Protein 4K7B (pdb70)

Organism: NCBI:txid240364

InterPro domains:
  IPR040933 Photosystem II Psb31 protein [PF18240] (58-148)

CATH classification: 1.20.120.1740

Nearest PDB structures (foldseek):
  4k7b-assembly1_A  TM=1.009E+00  e=6.957E-15  Chaetoceros neogracilis
  6jlu-assembly1_g  TM=8.142E-01  e=2.785E-11  Chaetoceros neogracilis
  7y5e-assembly1_GL  TM=6.547E-01  e=1.219E-03  Porphyridium purpureum
  5xjm-assembly1_A  TM=4.751E-01  e=6.939E+00  Homo sapiens

B-factor: mean 21.38, std 12.31, range [8.48, 83.52]

Structure (mmCIF, N/CA/C/O backbone):
data_4K7B
#
_entry.id   4K7B
#
_cell.length_a   92.411
_cell.length_b   92.411
_cell.length_c   31.283
_cell.angle_alpha   90.00
_cell.angle_beta   90.00
_cell.angle_gamma   120.00
#
_symmetry.space_group_name_H-M   'P 31 2 1'
#
loop_
_entity.id
_entity.type
_entity.pdbx_description
1 polymer 'Extrinsic protein in photosystem II'
2 non-polymer 'SULFATE ION'
3 non-polymer GLYCEROL
4 water water
#
loop_
_atom_site.group_PDB
_atom_site.id
_atom_site.type_symbol
_atom_site.label_atom_id
_atom_site.label_alt_id
_atom_site.label_comp_id
_atom_site.label_asym_id
_atom_site.label_entity_id
_atom_site.label_seq_id
_atom_site.pdbx_PDB_ins_code
_atom_site.Cartn_x
_atom_site.Cartn_y
_atom_site.Cartn_z
_atom_site.occupancy
_atom_site.B_iso_or_equiv
_atom_site.auth_seq_id
_atom_site.auth_comp_id
_atom_site.auth_asym_id
_atom_site.auth_atom_id
_atom_site.pdbx_PDB_model_num
ATOM 1 N N . ALA A 1 3 ? 65.984 -6.945 -20.717 1.00 49.90 3 ALA A N 1
ATOM 2 C CA . ALA A 1 3 ? 65.103 -7.908 -20.066 1.00 44.91 3 ALA A CA 1
ATOM 3 C C . ALA A 1 3 ? 63.639 -7.555 -20.300 1.00 39.89 3 ALA A C 1
ATOM 4 O O . ALA A 1 3 ? 62.750 -8.378 -20.092 1.00 42.67 3 ALA A O 1
ATOM 6 N N . VAL A 1 4 ? 63.395 -6.321 -20.728 1.00 28.72 4 VAL A N 1
ATOM 7 C CA . VAL A 1 4 ? 62.042 -5.864 -21.019 1.00 25.43 4 VAL A CA 1
ATOM 8 C C . VAL A 1 4 ? 61.922 -5.444 -22.478 1.00 24.12 4 VAL A C 1
ATOM 9 O O . VAL A 1 4 ? 62.737 -4.676 -22.985 1.00 28.48 4 VAL A O 1
ATOM 13 N N . SER A 1 5 ? 60.893 -5.946 -23.149 1.00 19.42 5 SER A N 1
ATOM 14 C CA . SER A 1 5 ? 60.695 -5.668 -24.558 1.00 20.30 5 SER A CA 1
ATOM 15 C C . SER A 1 5 ? 59.222 -5.766 -24.897 1.00 16.48 5 SER A C 1
ATOM 16 O O . SER A 1 5 ? 58.407 -6.156 -24.068 1.00 19.27 5 SER A O 1
ATOM 19 N N . SER A 1 6 ? 58.878 -5.417 -26.129 1.00 16.86 6 SER A N 1
ATOM 20 C CA . SER A 1 6 ? 57.511 -5.591 -26.578 1.00 15.69 6 SER A CA 1
ATOM 21 C C . SER A 1 6 ? 57.099 -7.073 -26.470 1.00 19.79 6 SER A C 1
ATOM 22 O O . SER A 1 6 ? 55.969 -7.395 -26.080 1.00 18.21 6 SER A O 1
ATOM 25 N N . ALA A 1 7 ? 58.040 -7.968 -26.767 1.00 14.37 7 ALA A N 1
ATOM 26 C CA . ALA A 1 7 ? 57.813 -9.400 -26.649 1.00 16.01 7 ALA A CA 1
ATOM 27 C C . ALA A 1 7 ? 57.546 -9.844 -25.212 1.00 13.94 7 ALA A C 1
ATOM 28 O O . ALA A 1 7 ? 56.677 -10.673 -24.983 1.00 15.25 7 ALA A O 1
ATOM 30 N N . THR A 1 8 ? 58.300 -9.337 -24.246 1.00 13.98 8 THR A N 1
ATOM 31 C CA . THR A 1 8 ? 58.078 -9.779 -22.867 1.00 13.49 8 THR A CA 1
ATOM 32 C C . THR A 1 8 ? 56.702 -9.331 -22.366 1.00 14.91 8 THR A C 1
ATOM 33 O O . THR A 1 8 ? 55.995 -10.074 -21.658 1.00 14.32 8 THR A O 1
ATOM 37 N N . ILE A 1 9 ? 56.316 -8.120 -22.761 1.00 14.36 9 ILE A N 1
ATOM 38 C CA . ILE A 1 9 ? 55.003 -7.607 -22.407 1.00 12.49 9 ILE A CA 1
ATOM 39 C C . ILE A 1 9 ? 53.908 -8.454 -23.030 1.00 13.82 9 ILE A C 1
ATOM 40 O O . ILE A 1 9 ? 52.980 -8.887 -22.341 1.00 16.13 9 ILE A O 1
ATOM 45 N N . ASN A 1 10 ? 54.003 -8.707 -24.332 1.00 12.11 10 ASN A N 1
ATOM 46 C CA . ASN A 1 10 ? 53.004 -9.554 -24.978 1.00 12.85 10 ASN A CA 1
ATOM 47 C C . ASN A 1 10 ? 52.939 -10.976 -24.441 1.00 12.97 10 ASN A C 1
ATOM 48 O O . ASN A 1 10 ? 51.864 -11.563 -24.339 1.00 14.36 10 ASN A O 1
ATOM 53 N N . ARG A 1 11 ? 54.093 -11.543 -24.114 1.00 12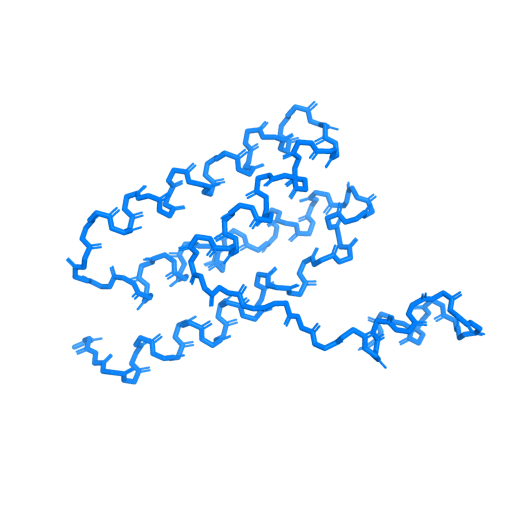.86 11 ARG A N 1
ATOM 54 C CA A ARG A 1 11 ? 54.118 -12.903 -23.594 0.37 12.86 11 ARG A CA 1
ATOM 55 C CA B ARG A 1 11 ? 54.164 -12.898 -23.589 0.63 13.92 11 ARG A CA 1
ATOM 56 C C . ARG A 1 11 ? 53.458 -12.957 -22.227 1.00 12.11 11 ARG A C 1
ATOM 57 O O . ARG A 1 11 ? 52.671 -13.873 -21.961 1.00 13.44 11 ARG A O 1
ATOM 72 N N . ALA A 1 12 ? 53.742 -11.979 -21.385 1.00 11.13 12 ALA A N 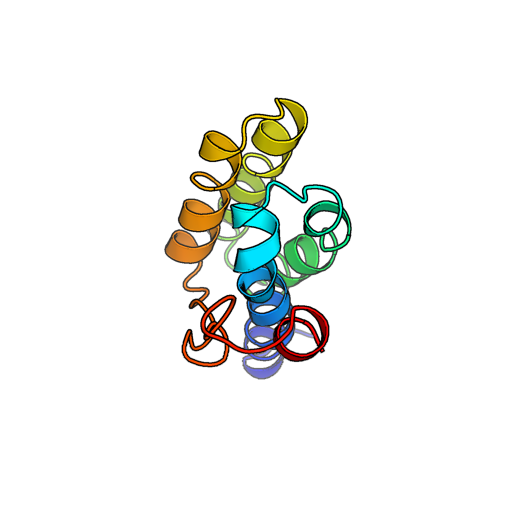1
ATOM 73 C CA . ALA A 1 12 ? 53.113 -11.952 -20.067 1.00 11.09 12 ALA A CA 1
ATOM 74 C C . ALA A 1 12 ? 51.598 -11.714 -20.164 1.00 10.00 12 ALA A C 1
ATOM 75 O O . ALA A 1 12 ? 50.801 -12.409 -19.515 1.00 11.59 12 ALA A O 1
ATOM 77 N N . ARG A 1 13 ? 51.199 -10.754 -20.993 1.00 10.10 13 ARG A N 1
ATOM 78 C CA A ARG A 1 13 ? 49.785 -10.445 -21.145 0.57 10.10 13 ARG A CA 1
ATOM 79 C CA B ARG A 1 13 ? 49.783 -10.447 -21.171 0.43 10.34 13 ARG A CA 1
ATOM 80 C C . ARG A 1 13 ? 49.023 -11.642 -21.704 1.00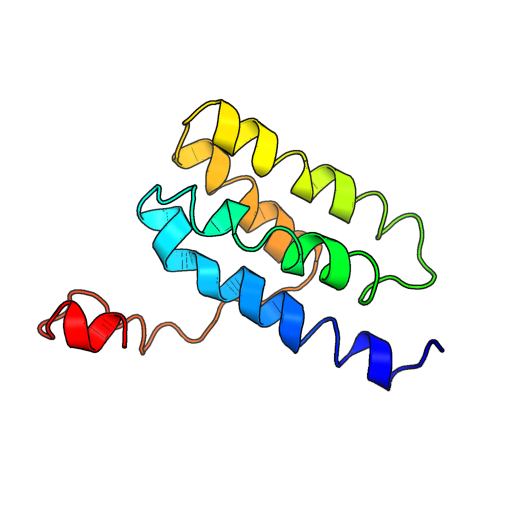 11.34 13 ARG A C 1
ATOM 81 O O . ARG A 1 13 ? 47.939 -11.992 -21.237 1.00 14.42 13 ARG A O 1
ATOM 96 N N . GLY A 1 14 ? 49.610 -12.301 -22.720 1.00 11.36 14 GLY A N 1
ATOM 97 C CA . GLY A 1 14 ? 49.000 -13.458 -23.338 1.00 11.19 14 GLY A CA 1
ATOM 98 C C . GLY A 1 14 ? 48.896 -14.632 -22.381 1.00 14.29 14 GLY A C 1
ATOM 99 O O . GLY A 1 14 ? 47.800 -15.102 -22.073 1.00 13.15 14 GLY A O 1
ATOM 100 N N . LEU A 1 15 ? 50.040 -15.109 -21.900 1.00 12.14 15 LEU A N 1
ATOM 101 C CA . LEU A 1 15 ? 50.051 -16.336 -21.109 1.00 11.15 15 LEU A CA 1
ATOM 102 C C . LEU A 1 15 ? 49.345 -16.154 -19.760 1.00 12.88 15 LEU A C 1
ATOM 103 O O . LEU A 1 15 ? 48.439 -16.943 -19.396 1.00 12.04 15 LEU A O 1
ATOM 108 N N . TYR A 1 16 ? 49.708 -15.092 -19.041 1.00 11.39 16 TYR A N 1
ATOM 109 C CA . TYR A 1 16 ? 49.156 -14.940 -17.695 1.00 9.33 16 TYR A CA 1
ATOM 110 C C . TYR A 1 16 ? 47.743 -14.371 -17.766 1.00 9.25 16 TYR A C 1
ATOM 111 O O . TYR A 1 16 ? 46.870 -14.769 -16.984 1.00 11.31 16 TYR A O 1
ATOM 120 N N . GLY A 1 17 ? 47.503 -13.463 -18.714 1.00 9.96 17 GLY A N 1
ATOM 121 C CA . GLY A 1 17 ? 46.155 -12.987 -18.912 1.00 11.62 17 GLY A CA 1
ATOM 122 C C . GLY A 1 17 ? 45.224 -14.140 -19.242 1.00 12.50 17 GLY A C 1
ATOM 123 O O . GLY A 1 17 ? 44.097 -14.171 -18.748 1.00 11.59 17 GLY A O 1
ATOM 124 N N . ASP A 1 18 ? 45.682 -15.082 -20.069 1.00 10.96 18 ASP A N 1
ATOM 125 C CA . ASP A 1 18 ? 44.827 -16.223 -20.412 1.00 11.47 18 ASP A CA 1
ATOM 126 C C . ASP A 1 18 ? 44.596 -17.127 -19.197 1.00 11.49 18 ASP A C 1
ATOM 127 O O . ASP A 1 18 ? 43.475 -17.630 -19.008 1.00 11.38 18 ASP A O 1
ATOM 132 N N . ARG A 1 19 ? 45.631 -17.325 -18.377 1.00 10.31 19 ARG A N 1
ATOM 133 C CA . ARG A 1 19 ? 45.421 -18.086 -17.134 1.00 10.54 19 ARG A CA 1
ATOM 134 C C . ARG A 1 19 ? 44.357 -17.430 -16.253 1.00 12.17 19 ARG A C 1
ATOM 135 O O . ARG A 1 19 ? 43.516 -18.110 -15.639 1.00 12.05 19 ARG A O 1
ATOM 143 N N . ILE A 1 20 ? 44.380 -16.104 -16.196 1.00 9.76 20 ILE A N 1
ATOM 144 C CA . ILE A 1 20 ? 43.398 -15.386 -15.393 1.00 12.18 20 ILE A CA 1
ATOM 145 C C . ILE A 1 20 ? 41.987 -15.465 -16.002 1.00 10.91 20 ILE A C 1
ATOM 146 O O . ILE A 1 20 ? 41.013 -15.705 -15.291 1.00 12.03 20 ILE A O 1
ATOM 151 N N . ALA A 1 21 ? 41.883 -15.317 -17.312 1.00 10.00 21 ALA A N 1
ATOM 152 C CA . ALA A 1 21 ? 40.587 -15.394 -17.966 1.00 10.37 21 ALA A CA 1
ATOM 153 C C . ALA A 1 21 ? 39.975 -16.780 -17.815 1.00 10.39 21 ALA A C 1
ATOM 154 O O . ALA A 1 21 ? 38.752 -16.916 -17.730 1.00 13.66 21 ALA A O 1
ATOM 156 N N . ALA A 1 22 ? 40.829 -17.803 -17.786 1.00 10.29 22 ALA A N 1
ATOM 157 C CA . ALA A 1 22 ? 40.364 -19.183 -17.684 1.00 11.83 22 ALA A CA 1
ATOM 158 C C . ALA A 1 22 ? 39.688 -19.468 -16.348 1.00 13.43 22 ALA A C 1
ATOM 159 O O . ALA A 1 22 ? 39.048 -20.513 -16.196 1.00 15.86 22 ALA A O 1
ATOM 161 N N . LEU A 1 23 ? 39.846 -18.561 -15.385 1.00 11.23 23 LEU A N 1
ATOM 162 C CA . LEU A 1 23 ? 39.196 -18.721 -14.083 1.00 13.52 23 LEU A CA 1
ATOM 163 C C . LEU A 1 23 ? 37.691 -18.442 -14.095 1.00 13.67 23 LEU A C 1
ATOM 164 O O . LEU A 1 23 ? 37.057 -18.566 -13.055 1.00 14.59 23 LEU A O 1
ATOM 169 N N . LYS A 1 24 ? 37.124 -18.080 -15.237 1.00 13.13 24 LYS A N 1
ATOM 170 C CA . LYS A 1 24 ? 35.713 -17.669 -15.285 1.00 11.87 24 LYS A CA 1
ATOM 171 C C . LYS A 1 24 ? 34.768 -18.683 -14.630 1.00 12.29 24 LYS A C 1
ATOM 172 O O . LYS A 1 24 ? 33.929 -18.317 -13.810 1.00 14.64 24 LYS A O 1
ATOM 178 N N . ASP A 1 25 ? 34.916 -19.957 -14.986 1.00 13.96 25 ASP A N 1
ATOM 179 C CA . ASP A 1 25 ? 34.066 -20.993 -14.402 1.00 14.34 25 ASP A CA 1
ATOM 180 C C . ASP A 1 25 ? 34.289 -21.153 -12.894 1.00 13.99 25 ASP A C 1
ATOM 181 O O . ASP A 1 25 ? 33.332 -21.302 -12.135 1.00 14.66 25 ASP A O 1
ATOM 186 N N . ALA A 1 26 ? 35.546 -21.111 -12.455 1.00 13.56 26 ALA A N 1
ATOM 187 C CA . ALA A 1 26 ? 35.834 -21.203 -11.024 1.00 14.52 26 ALA A CA 1
ATOM 188 C C . ALA A 1 26 ? 35.176 -20.055 -10.268 1.00 13.38 26 ALA A C 1
ATOM 189 O O . ALA A 1 26 ? 34.605 -20.244 -9.199 1.00 15.18 26 ALA A O 1
ATOM 191 N N . VAL A 1 27 ? 35.252 -18.859 -10.833 1.00 14.39 27 VAL A N 1
ATOM 192 C CA . VAL A 1 27 ? 34.632 -17.698 -10.228 1.00 14.37 27 VAL A CA 1
ATOM 193 C C . VAL A 1 27 ? 33.114 -17.880 -10.154 1.00 14.20 27 VAL A C 1
ATOM 194 O O . VAL A 1 27 ? 32.502 -17.622 -9.111 1.00 18.75 27 VAL A O 1
ATOM 198 N N . ALA A 1 28 ? 32.521 -18.353 -11.244 1.00 15.73 28 ALA A N 1
ATOM 199 C CA . ALA A 1 28 ? 31.075 -18.578 -11.271 1.00 18.12 28 ALA A CA 1
ATOM 200 C C . ALA A 1 28 ? 30.646 -19.597 -10.223 1.00 17.16 28 ALA A C 1
ATOM 201 O O . ALA A 1 28 ? 29.584 -19.462 -9.612 1.00 19.71 28 ALA A O 1
ATOM 203 N N . ALA A 1 29 ? 31.489 -20.607 -10.002 1.00 15.14 29 ALA A N 1
ATOM 20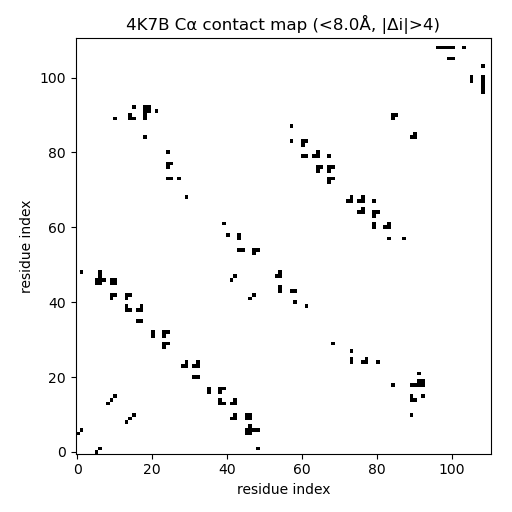4 C CA . ALA A 1 29 ? 31.138 -21.727 -9.137 1.00 16.32 29 ALA A CA 1
ATOM 205 C C . ALA A 1 29 ? 31.493 -21.497 -7.681 1.00 17.04 29 ALA A C 1
ATOM 206 O O . ALA A 1 29 ? 31.126 -22.305 -6.828 1.00 18.00 29 ALA A O 1
ATOM 208 N N . GLY A 1 30 ? 32.223 -20.413 -7.400 1.00 16.38 30 GLY A N 1
ATOM 209 C CA . GLY A 1 30 ? 32.718 -20.161 -6.053 1.00 14.87 30 GLY A CA 1
ATOM 210 C C . GLY A 1 30 ? 33.918 -21.019 -5.672 1.00 13.87 30 GLY A C 1
ATOM 211 O O . GLY A 1 30 ? 34.172 -21.263 -4.486 1.00 16.13 30 GLY A O 1
ATOM 212 N N . ASP A 1 31 ? 34.667 -21.463 -6.677 1.00 13.72 31 ASP A N 1
ATOM 213 C CA . ASP A 1 31 ? 35.803 -22.364 -6.484 1.00 13.45 31 ASP A CA 1
ATOM 214 C C . ASP A 1 31 ? 37.048 -21.520 -6.227 1.00 12.59 31 ASP A C 1
ATOM 215 O O . ASP A 1 31 ? 37.879 -21.332 -7.113 1.00 15.38 31 ASP A O 1
ATOM 220 N N . PHE A 1 32 ? 37.169 -21.028 -5.000 1.00 14.10 32 PHE A N 1
ATOM 221 C CA . PHE A 1 32 ? 38.202 -20.051 -4.683 1.00 15.83 32 PHE A CA 1
ATOM 222 C C . PHE A 1 32 ? 39.603 -20.662 -4.703 1.00 15.04 32 PHE A C 1
ATOM 223 O O . PHE A 1 32 ? 40.581 -19.970 -5.003 1.00 18.53 32 PHE A O 1
ATOM 231 N N . LYS A 1 33 ? 39.704 -21.953 -4.395 1.00 14.80 33 LYS A N 1
ATOM 232 C CA A LYS A 1 33 ? 40.999 -22.624 -4.452 0.41 19.02 33 LYS A CA 1
ATOM 233 C CA B LYS A 1 33 ? 40.986 -22.653 -4.457 0.59 19.56 33 LYS A CA 1
ATOM 234 C C . LYS A 1 33 ? 41.655 -22.510 -5.829 1.00 19.08 33 LYS A C 1
ATOM 235 O O . LYS A 1 33 ? 42.861 -22.333 -5.921 1.00 17.16 33 LYS A O 1
ATOM 246 N N . ALA A 1 34 ? 40.874 -22.592 -6.902 1.00 15.47 34 ALA A N 1
ATOM 247 C CA . ALA A 1 34 ? 41.448 -22.482 -8.247 1.00 14.01 34 ALA A CA 1
ATOM 248 C C . ALA A 1 34 ? 42.094 -21.101 -8.464 1.00 13.84 34 ALA A C 1
ATOM 249 O O . ALA A 1 34 ? 43.184 -20.943 -9.090 1.00 17.19 34 ALA A O 1
ATOM 251 N N . ILE A 1 35 ? 41.422 -20.099 -7.903 1.00 13.57 35 ILE A N 1
ATOM 252 C CA . ILE A 1 35 ? 41.897 -18.734 -8.023 1.00 12.66 35 ILE A CA 1
ATOM 253 C C . ILE A 1 35 ? 43.193 -18.606 -7.234 1.00 13.87 35 ILE A C 1
ATOM 254 O O . ILE A 1 35 ? 44.182 -18.082 -7.742 1.00 15.10 35 ILE A O 1
ATOM 259 N N . ALA A 1 36 ? 43.200 -19.102 -6.004 1.00 13.70 36 ALA A N 1
ATOM 260 C CA . ALA A 1 36 ? 44.418 -19.057 -5.199 1.00 14.67 36 ALA A CA 1
ATOM 261 C C . ALA A 1 36 ? 45.568 -19.825 -5.851 1.00 20.14 36 ALA A C 1
ATOM 262 O O . ALA A 1 36 ? 46.737 -19.472 -5.694 1.00 17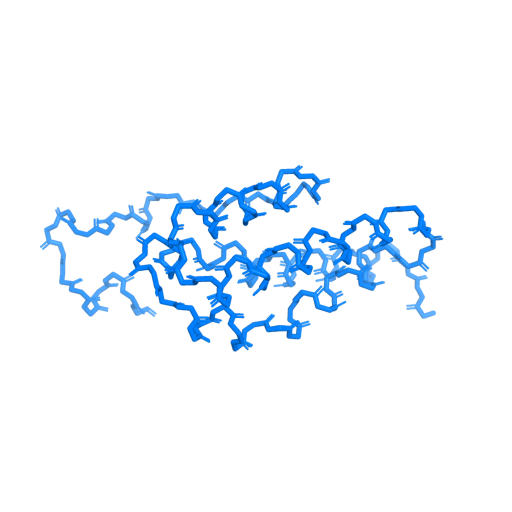.46 36 ALA A O 1
ATOM 264 N N . GLU A 1 37 ? 45.234 -20.880 -6.580 1.00 16.22 37 GLU A N 1
ATOM 265 C CA . GLU A 1 37 ? 46.235 -21.660 -7.271 1.00 18.52 37 GLU A CA 1
ATOM 266 C C . GLU A 1 37 ? 46.797 -20.889 -8.449 1.00 21.71 37 GLU A C 1
ATOM 267 O O . GLU A 1 37 ? 47.878 -21.226 -8.935 1.00 27.54 37 GLU A O 1
ATOM 273 N N . GLU A 1 38 ? 46.073 -19.868 -8.925 1.00 16.97 38 GLU A N 1
ATOM 274 C CA . GLU A 1 38 ? 46.673 -18.975 -9.953 1.00 15.86 38 GLU A CA 1
ATOM 275 C C . GLU A 1 38 ? 47.358 -17.655 -9.475 1.00 13.23 38 GLU A C 1
ATOM 276 O O . GLU A 1 38 ? 47.587 -16.693 -10.266 1.00 14.74 38 GLU A O 1
ATOM 282 N N . LYS A 1 39 ? 47.704 -17.606 -8.185 1.00 13.64 39 LYS A N 1
ATOM 283 C CA A LYS A 1 39 ? 48.361 -16.429 -7.603 0.55 13.82 39 LYS A CA 1
ATOM 284 C CA B LYS A 1 39 ? 48.283 -16.372 -7.662 0.45 13.01 39 LYS A CA 1
ATOM 285 C C . LYS A 1 39 ? 49.530 -15.952 -8.459 1.00 13.25 39 LYS A C 1
ATOM 286 O O . LYS A 1 39 ? 49.728 -14.749 -8.698 1.00 12.81 39 LYS A O 1
ATOM 297 N N . ASN A 1 40 ? 50.329 -16.914 -8.921 1.00 13.66 40 ASN A N 1
ATOM 298 C CA . ASN A 1 40 ? 51.489 -16.558 -9.727 1.00 14.70 40 ASN A CA 1
ATOM 299 C C . ASN A 1 40 ? 51.121 -15.903 -11.053 1.00 12.40 40 ASN A C 1
ATOM 300 O O . ASN A 1 40 ? 51.869 -15.067 -11.554 1.00 13.84 40 ASN A O 1
ATOM 305 N N . ALA A 1 41 ? 49.970 -16.270 -11.614 1.00 12.53 41 ALA A N 1
ATOM 306 C CA . ALA A 1 41 ? 49.520 -15.648 -12.855 1.00 11.99 41 ALA A CA 1
ATOM 307 C C . ALA A 1 41 ? 49.189 -14.200 -12.572 1.00 12.05 41 ALA A C 1
ATOM 308 O O . ALA A 1 41 ? 49.492 -13.321 -13.397 1.00 10.94 41 ALA A O 1
ATOM 310 N N . PHE A 1 42 ? 48.581 -13.937 -11.418 1.00 10.43 42 PHE A N 1
ATOM 311 C CA . PHE A 1 42 ? 48.357 -12.517 -11.074 1.00 11.21 42 PHE A CA 1
ATOM 312 C C . PHE A 1 42 ? 49.671 -11.741 -10.909 1.00 9.83 42 PHE A C 1
ATOM 313 O O . PHE A 1 42 ? 49.834 -10.629 -11.464 1.00 10.60 42 PHE A O 1
ATOM 321 N N . ILE A 1 43 ? 50.598 -12.317 -10.150 1.00 11.21 43 ILE A N 1
ATOM 322 C CA . ILE A 1 43 ? 51.879 -11.647 -9.912 1.00 11.24 43 ILE A CA 1
ATOM 323 C C . ILE A 1 43 ? 52.605 -11.341 -11.227 1.00 10.67 43 ILE A C 1
ATOM 324 O O . ILE A 1 43 ? 53.066 -10.215 -11.463 1.00 12.24 43 ILE A O 1
ATOM 329 N N . LEU A 1 44 ? 52.682 -12.353 -12.087 1.00 11.64 44 LEU A N 1
ATOM 330 C CA . LEU A 1 44 ? 53.484 -12.261 -13.298 1.00 10.68 44 LEU A CA 1
ATOM 331 C C . LEU A 1 44 ? 52.786 -11.471 -14.407 1.00 10.72 44 LEU A C 1
ATOM 332 O O . LEU A 1 44 ? 53.452 -10.847 -15.238 1.00 11.94 44 LEU A O 1
ATOM 337 N N . PHE A 1 45 ? 51.452 -11.466 -14.413 1.00 10.32 45 PHE A N 1
ATOM 338 C CA . PHE A 1 45 ? 50.741 -10.522 -15.265 1.00 10.69 45 PHE A CA 1
ATOM 339 C C . PHE A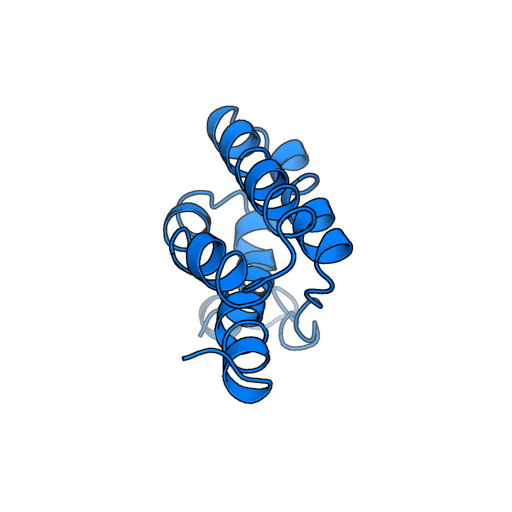 1 45 ? 51.053 -9.112 -14.816 1.00 10.67 45 PHE A C 1
ATOM 340 O O . PHE A 1 45 ? 51.401 -8.255 -15.605 1.00 12.82 45 PHE A O 1
ATOM 348 N N . ASN A 1 46 ? 50.889 -8.853 -13.524 1.00 9.24 46 ASN A N 1
ATOM 349 C CA . ASN A 1 46 ? 51.072 -7.497 -13.057 1.00 9.52 46 ASN A CA 1
ATOM 350 C C . ASN A 1 46 ? 52.488 -6.968 -13.300 1.00 12.69 46 ASN A C 1
ATOM 351 O O . ASN A 1 46 ? 52.652 -5.805 -13.673 1.00 15.73 46 ASN A O 1
ATOM 356 N N . SER A 1 47 ? 53.503 -7.810 -13.106 1.00 11.51 47 SER A N 1
ATOM 357 C CA A SER A 1 47 ? 54.875 -7.348 -13.307 0.44 13.24 47 SER A CA 1
ATOM 358 C CA B SER A 1 47 ? 54.894 -7.383 -13.301 0.56 13.73 47 SER A CA 1
ATOM 359 C C . SER A 1 47 ? 55.316 -7.371 -14.775 1.00 13.56 47 SER A C 1
ATOM 360 O O . SER A 1 47 ? 56.088 -6.509 -15.191 1.00 16.68 47 SER A O 1
ATOM 365 N N . GLY A 1 48 ? 54.828 -8.330 -15.534 1.00 12.37 48 GLY A N 1
ATOM 366 C CA . GLY A 1 48 ? 55.238 -8.484 -16.928 1.00 12.49 48 GLY A CA 1
ATOM 367 C C . GLY A 1 48 ? 54.496 -7.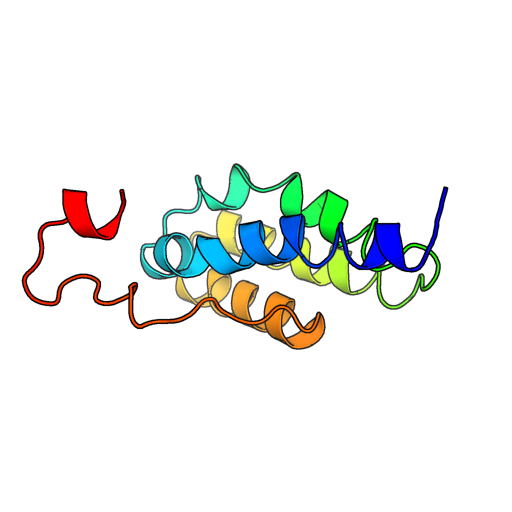606 -17.907 1.00 12.52 48 GLY A C 1
ATOM 368 O O . GLY A 1 48 ? 55.060 -7.140 -18.902 1.00 12.94 48 GLY A O 1
ATOM 369 N N . ALA A 1 49 ? 53.212 -7.381 -17.646 1.00 11.03 49 ALA A N 1
ATOM 370 C CA . ALA A 1 49 ? 52.418 -6.477 -18.474 1.00 12.80 49 ALA A CA 1
ATOM 371 C C . ALA A 1 49 ? 52.774 -5.017 -18.225 1.00 14.48 49 ALA A C 1
ATOM 372 O O . ALA A 1 49 ? 52.606 -4.177 -19.114 1.00 13.81 49 ALA A O 1
ATOM 374 N N . TYR A 1 50 ? 53.238 -4.722 -17.012 1.00 15.09 50 TYR A N 1
ATOM 375 C CA . TYR A 1 50 ? 53.564 -3.362 -16.609 1.00 14.68 50 TYR A CA 1
ATOM 376 C C . TYR A 1 50 ? 54.987 -3.225 -16.069 1.00 16.60 50 TYR A C 1
ATOM 377 O O . TYR A 1 50 ? 55.179 -2.912 -14.890 1.00 18.11 50 TYR A O 1
ATOM 386 N N . PRO A 1 51 ? 55.995 -3.443 -16.930 1.00 15.81 51 PRO A N 1
ATOM 387 C CA . PRO A 1 51 ? 57.393 -3.378 -16.498 1.00 19.06 51 PRO A CA 1
ATOM 388 C C . PRO A 1 51 ? 57.852 -1.982 -16.087 1.00 18.16 51 PRO A C 1
ATOM 389 O O . PRO A 1 51 ? 58.796 -1.854 -15.305 1.00 22.27 51 PRO A O 1
ATOM 393 N N . THR A 1 52 ? 57.197 -0.945 -16.596 1.00 16.08 52 THR A N 1
ATOM 394 C CA . THR A 1 52 ? 57.687 0.411 -16.399 1.00 15.86 52 THR A CA 1
ATOM 395 C C . THR A 1 52 ? 56.637 1.329 -15.789 1.00 20.88 52 THR A C 1
ATOM 396 O O . THR A 1 52 ? 56.968 2.230 -15.019 1.00 22.57 52 THR A O 1
ATOM 400 N N . ASN A 1 53 ? 55.376 1.119 -16.158 1.00 16.18 53 ASN A N 1
ATOM 401 C CA . ASN A 1 53 ? 54.284 1.971 -15.689 1.00 14.79 53 ASN A CA 1
ATOM 402 C C . ASN A 1 53 ? 53.895 1.614 -14.262 1.00 15.25 53 ASN A C 1
ATOM 403 O O . ASN A 1 53 ? 53.103 0.702 -14.039 1.00 16.59 53 ASN A O 1
ATOM 408 N N . LYS A 1 54 ? 54.439 2.357 -13.301 1.00 14.04 54 LYS A N 1
ATOM 409 C CA . LYS A 1 54 ? 54.201 2.070 -11.892 1.00 14.65 54 LYS A CA 1
ATOM 410 C C . LYS A 1 54 ? 52.763 2.330 -11.465 1.00 13.60 54 LYS A C 1
ATOM 411 O O . LYS A 1 54 ? 52.251 1.658 -10.577 1.00 13.08 54 LYS A O 1
ATOM 417 N N . ALA A 1 55 ? 52.111 3.306 -12.079 1.00 15.76 55 ALA A N 1
ATOM 418 C CA . ALA A 1 55 ? 50.719 3.579 -11.744 1.00 14.01 55 ALA A CA 1
ATOM 419 C C . ALA A 1 55 ? 49.820 2.383 -12.087 1.00 13.27 55 ALA A C 1
ATOM 420 O O . ALA A 1 55 ? 48.993 1.946 -11.271 1.00 14.93 55 ALA A O 1
ATOM 422 N N . LYS A 1 56 ? 49.995 1.842 -13.291 1.00 13.53 56 LYS A N 1
ATOM 423 C CA . LYS A 1 56 ? 49.192 0.699 -13.713 1.00 12.23 56 LYS A CA 1
ATOM 424 C C . LYS A 1 56 ? 49.504 -0.543 -12.893 1.00 14.55 56 LYS A C 1
ATOM 425 O O . LYS A 1 56 ? 48.603 -1.302 -12.532 1.00 16.33 56 LYS A O 1
ATOM 431 N N . LYS A 1 57 ? 50.786 -0.758 -12.597 1.00 13.69 57 LYS A N 1
ATOM 432 C CA . LYS A 1 57 ? 51.160 -1.882 -11.751 1.00 14.94 57 LYS A CA 1
ATOM 433 C C . LYS A 1 57 ? 50.549 -1.748 -10.356 1.00 13.98 57 LYS A C 1
ATOM 434 O O . LYS A 1 57 ? 49.974 -2.699 -9.844 1.00 13.69 57 LYS A O 1
ATOM 440 N N . ASN A 1 58 ? 50.662 -0.571 -9.754 1.00 14.20 58 ASN A N 1
ATOM 441 C CA A ASN A 1 58 ? 50.104 -0.382 -8.416 0.57 12.36 58 ASN A CA 1
ATOM 442 C CA B ASN A 1 58 ? 50.080 -0.314 -8.435 0.43 15.51 58 ASN A CA 1
ATOM 443 C C . ASN A 1 58 ? 48.592 -0.624 -8.423 1.00 18.08 58 ASN A C 1
ATOM 444 O O . ASN A 1 58 ? 48.055 -1.245 -7.477 1.00 15.49 58 ASN A O 1
ATOM 453 N N . ALA A 1 59 ? 47.917 -0.169 -9.480 1.00 15.10 59 ALA A N 1
ATOM 454 C CA . ALA A 1 59 ? 46.476 -0.381 -9.596 1.00 12.34 59 ALA A CA 1
ATOM 455 C C . ALA A 1 59 ? 46.152 -1.864 -9.714 1.00 11.54 59 ALA A C 1
ATOM 456 O O . ALA A 1 59 ? 45.202 -2.353 -9.097 1.00 13.50 59 ALA A O 1
ATOM 458 N N . ALA A 1 60 ? 46.951 -2.569 -10.503 1.00 11.32 60 ALA A N 1
ATOM 459 C CA . ALA A 1 60 ? 46.734 -3.993 -10.723 1.00 11.34 60 ALA A CA 1
ATOM 460 C C . ALA A 1 60 ? 46.932 -4.791 -9.446 1.00 12.43 60 ALA A C 1
ATOM 461 O O . ALA A 1 60 ? 46.173 -5.727 -9.173 1.00 11.13 60 ALA A O 1
ATOM 463 N N . ILE A 1 61 ? 47.950 -4.419 -8.669 1.00 11.84 61 ILE A N 1
ATOM 464 C CA . ILE A 1 61 ? 48.199 -5.057 -7.385 1.00 12.91 61 ILE A CA 1
ATOM 465 C C . ILE A 1 61 ? 47.029 -4.785 -6.445 1.00 13.26 61 ILE A C 1
ATOM 466 O O . ILE A 1 61 ? 46.538 -5.700 -5.783 1.00 13.37 61 ILE A O 1
ATOM 471 N N . ALA A 1 62 ? 46.549 -3.540 -6.405 1.00 13.64 62 ALA A N 1
ATOM 472 C CA . ALA A 1 62 ? 45.378 -3.245 -5.577 1.00 13.03 62 ALA A CA 1
ATOM 473 C C . ALA A 1 62 ? 44.129 -4.061 -5.966 1.00 13.91 62 ALA A C 1
ATOM 474 O O . ALA A 1 62 ? 43.405 -4.557 -5.088 1.00 15.70 62 ALA A O 1
ATOM 476 N N . GLN A 1 63 ? 43.890 -4.208 -7.267 1.00 14.35 63 GLN A N 1
ATOM 477 C CA . GLN A 1 63 ? 42.729 -4.961 -7.755 1.00 11.21 63 GLN A CA 1
ATOM 478 C C . GLN A 1 63 ? 42.868 -6.449 -7.434 1.00 11.94 63 GLN A C 1
ATOM 479 O O . GLN A 1 63 ? 41.883 -7.153 -7.119 1.00 13.57 63 GLN A O 1
ATOM 485 N N . THR A 1 64 ? 44.110 -6.925 -7.494 1.00 12.14 64 THR A N 1
ATOM 486 C CA . THR A 1 64 ? 44.407 -8.308 -7.113 1.00 11.40 64 THR A CA 1
ATOM 487 C C . THR A 1 64 ? 44.103 -8.531 -5.626 1.00 11.11 64 THR A C 1
ATOM 488 O O . THR A 1 64 ? 43.424 -9.511 -5.230 1.00 12.64 64 THR A O 1
ATOM 492 N N . ASN A 1 65 ? 44.588 -7.600 -4.806 1.00 11.73 65 ASN A N 1
ATOM 493 C CA . ASN A 1 65 ? 44.317 -7.659 -3.377 1.00 11.62 65 ASN A CA 1
ATOM 494 C C . ASN A 1 65 ? 42.814 -7.664 -3.122 1.00 14.65 65 ASN A C 1
ATOM 495 O O . ASN A 1 65 ? 42.330 -8.366 -2.236 1.00 14.33 65 ASN A O 1
ATOM 500 N N . GLU A 1 66 ? 42.069 -6.882 -3.900 1.00 14.27 66 GLU A N 1
ATOM 501 C CA A GLU A 1 66 ? 40.616 -6.854 -3.746 0.50 15.99 66 GLU A CA 1
ATOM 502 C CA B GLU A 1 66 ? 40.617 -6.858 -3.744 0.50 15.96 66 GLU A CA 1
ATOM 503 C C . GLU A 1 66 ? 39.985 -8.217 -4.033 1.00 14.72 66 GLU A C 1
ATOM 504 O O . GLU A 1 66 ? 39.082 -8.672 -3.289 1.00 14.63 66 GLU A O 1
ATOM 515 N N . ILE A 1 67 ? 40.442 -8.869 -5.110 1.00 14.05 67 ILE A N 1
ATOM 516 C CA . ILE A 1 67 ? 39.984 -10.237 -5.370 1.00 12.23 67 ILE A CA 1
ATOM 517 C C . ILE A 1 67 ? 40.222 -11.139 -4.158 1.00 13.46 67 ILE A C 1
ATOM 518 O O . ILE A 1 67 ? 39.326 -11.884 -3.733 1.00 13.74 67 ILE A O 1
ATOM 523 N N . PHE A 1 68 ? 41.427 -11.078 -3.599 1.00 12.02 68 PHE A N 1
ATOM 524 C CA . PHE A 1 68 ? 41.707 -11.972 -2.469 1.00 12.46 68 PHE A CA 1
ATOM 525 C C . PHE A 1 68 ? 40.999 -11.613 -1.140 1.00 14.07 68 PHE A C 1
ATOM 526 O O . PHE A 1 68 ? 40.691 -12.501 -0.341 1.00 14.56 68 PHE A O 1
ATOM 534 N N . LYS A 1 69 ? 40.684 -10.331 -0.949 1.00 14.35 69 LYS A N 1
ATOM 535 C CA . LYS A 1 69 ? 39.883 -9.871 0.194 1.00 14.54 69 LYS A CA 1
ATOM 536 C C . LYS A 1 69 ? 38.482 -10.454 0.064 1.00 16.77 69 LYS A C 1
ATOM 537 O O . LYS A 1 69 ? 37.889 -10.964 1.041 1.00 18.83 69 LYS A O 1
ATOM 543 N N . ALA A 1 70 ? 37.961 -10.404 -1.160 1.00 17.08 70 ALA A N 1
ATOM 544 C CA . ALA A 1 70 ? 36.650 -10.989 -1.416 1.00 15.36 70 ALA A CA 1
ATOM 545 C C . ALA A 1 70 ? 36.645 -12.495 -1.210 1.00 16.53 70 ALA A C 1
ATOM 546 O O . ALA A 1 70 ? 35.689 -13.045 -0.655 1.00 17.08 70 ALA A O 1
ATOM 548 N N . ILE A 1 71 ? 37.704 -13.166 -1.662 1.00 14.44 71 ILE A N 1
ATOM 549 C CA . ILE A 1 71 ? 37.836 -14.595 -1.425 1.00 12.99 71 ILE A CA 1
ATOM 550 C C . ILE A 1 71 ? 37.801 -14.899 0.062 1.00 16.11 71 ILE A C 1
ATOM 551 O O . ILE A 1 71 ? 37.103 -15.814 0.501 1.00 19.08 71 ILE A O 1
ATOM 556 N N . ARG A 1 72 ? 38.532 -14.122 0.845 1.00 13.91 72 ARG A N 1
ATOM 557 C CA . ARG A 1 72 ? 38.542 -14.386 2.272 1.00 16.40 72 ARG A CA 1
ATOM 558 C C . ARG A 1 72 ? 37.173 -14.145 2.891 1.00 21.41 72 ARG A C 1
ATOM 559 O O . ARG A 1 72 ? 36.791 -14.842 3.835 1.00 23.57 72 ARG A O 1
ATOM 567 N N . SER A 1 73 ? 36.423 -13.179 2.363 1.00 18.37 73 SER A N 1
ATOM 568 C CA . SER A 1 73 ? 35.056 -12.981 2.863 1.00 22.59 73 SER A CA 1
ATOM 569 C C . SER A 1 73 ? 34.103 -14.141 2.521 1.00 23.61 73 SER A C 1
ATOM 570 O O . SER A 1 73 ? 33.033 -14.276 3.123 1.00 25.32 73 SER A O 1
ATOM 573 N N . GLY A 1 74 ? 34.478 -14.961 1.548 1.00 19.72 74 GLY A N 1
ATOM 574 C CA . GLY A 1 74 ? 33.637 -16.061 1.104 1.00 21.02 74 GLY A CA 1
ATOM 575 C C . GLY A 1 74 ? 32.451 -15.628 0.255 1.00 23.94 74 GLY A C 1
ATOM 576 O O . GLY A 1 74 ? 31.607 -16.448 -0.101 1.00 26.28 74 GLY A O 1
ATOM 577 N N . ASP A 1 75 ? 32.386 -14.338 -0.065 1.00 23.16 75 ASP A N 1
ATOM 578 C CA . ASP A 1 75 ? 31.277 -13.772 -0.837 1.00 23.09 75 ASP A CA 1
ATOM 579 C C . ASP A 1 75 ? 31.505 -13.962 -2.331 1.00 18.35 75 ASP A C 1
ATOM 580 O O . ASP A 1 75 ? 32.314 -13.261 -2.935 1.00 20.24 75 ASP A O 1
ATOM 585 N N . LYS A 1 76 ? 30.766 -14.897 -2.923 1.00 22.57 76 LYS A N 1
ATOM 586 C CA . LYS A 1 76 ? 30.925 -15.236 -4.336 1.00 22.39 76 LYS A CA 1
ATOM 587 C C . LYS A 1 76 ? 30.670 -14.035 -5.255 1.00 23.65 76 LYS A C 1
ATOM 588 O O . LYS A 1 76 ? 31.395 -13.816 -6.235 1.00 21.00 76 LYS A O 1
ATOM 594 N N . ALA A 1 77 ? 29.636 -13.261 -4.938 1.00 23.98 77 ALA A N 1
ATOM 595 C CA . ALA A 1 77 ? 29.292 -12.086 -5.731 1.00 25.89 77 ALA A CA 1
ATOM 596 C C . ALA A 1 77 ? 30.415 -11.053 -5.709 1.00 24.87 77 ALA A C 1
ATOM 597 O O . ALA A 1 77 ? 30.757 -10.468 -6.736 1.00 24.73 77 ALA A O 1
ATOM 599 N N . ALA A 1 78 ? 30.986 -10.835 -4.529 1.00 19.13 78 ALA A N 1
ATOM 600 C CA . ALA A 1 78 ? 32.070 -9.870 -4.370 1.00 17.11 78 ALA A CA 1
ATOM 601 C C . ALA A 1 78 ? 33.308 -10.327 -5.131 1.00 17.71 78 ALA A C 1
ATOM 602 O O . ALA A 1 78 ? 34.025 -9.507 -5.718 1.00 17.39 78 ALA A O 1
ATOM 604 N N . VAL A 1 79 ? 33.566 -11.635 -5.104 1.00 17.67 79 VAL A N 1
ATOM 605 C CA . VAL A 1 79 ? 34.704 -12.185 -5.836 1.00 14.63 79 VAL A CA 1
ATOM 606 C C . VAL A 1 79 ? 34.504 -11.954 -7.321 1.00 15.64 79 VAL A C 1
ATOM 607 O O . VAL A 1 79 ? 35.417 -11.498 -8.013 1.00 15.05 79 VAL A O 1
ATOM 611 N N . LYS A 1 80 ? 33.303 -12.251 -7.814 1.00 17.37 80 LYS A N 1
ATOM 612 C CA . LYS A 1 80 ? 33.043 -12.030 -9.235 1.00 18.15 80 LYS A CA 1
ATOM 613 C C . LYS A 1 80 ? 33.194 -10.558 -9.615 1.00 15.28 80 LYS A C 1
ATOM 614 O O . LYS A 1 80 ? 33.765 -10.237 -10.661 1.00 16.69 80 LYS A O 1
ATOM 620 N N . SER A 1 81 ? 32.682 -9.662 -8.777 1.00 17.28 81 SER A N 1
ATOM 621 C CA A SER A 1 81 ? 32.800 -8.227 -9.036 0.54 17.96 81 SER A CA 1
ATOM 622 C CA B SER A 1 81 ? 32.798 -8.235 -9.058 0.46 18.01 81 SER A CA 1
ATOM 623 C C . SER A 1 81 ? 34.263 -7.791 -9.123 1.00 16.42 81 SER A C 1
ATOM 624 O O . SER A 1 81 ? 34.650 -7.057 -10.054 1.00 17.80 81 SER A O 1
ATOM 629 N N . ALA A 1 82 ? 35.066 -8.236 -8.163 1.00 16.73 82 ALA A N 1
ATOM 630 C CA . ALA A 1 82 ? 36.488 -7.874 -8.137 1.00 15.88 82 ALA A CA 1
ATOM 631 C C . ALA A 1 82 ? 37.256 -8.446 -9.333 1.00 12.99 82 ALA A C 1
ATOM 632 O O . ALA A 1 82 ? 38.113 -7.779 -9.916 1.00 13.70 82 ALA A O 1
ATOM 634 N N . TYR A 1 83 ? 36.938 -9.689 -9.684 1.00 14.17 83 TYR A N 1
ATOM 635 C CA . TYR A 1 83 ? 37.562 -10.386 -10.807 1.00 13.08 83 TYR A CA 1
ATOM 636 C C . TYR A 1 83 ? 37.259 -9.685 -12.126 1.00 13.80 83 TYR A C 1
ATOM 637 O O . TYR A 1 83 ? 38.160 -9.412 -12.932 1.00 13.39 83 TYR A O 1
ATOM 646 N N . ASP A 1 84 ? 35.976 -9.392 -12.339 1.00 15.53 84 ASP A N 1
ATOM 647 C CA . ASP A 1 84 ? 35.558 -8.669 -13.530 1.00 14.98 84 ASP A CA 1
ATOM 648 C C . ASP A 1 84 ? 36.202 -7.281 -13.575 1.00 15.66 84 ASP A C 1
ATOM 649 O O . ASP A 1 84 ? 36.618 -6.827 -14.641 1.00 17.12 84 ASP A O 1
ATOM 654 N N . ALA A 1 85 ? 36.286 -6.607 -12.435 1.00 15.55 85 ALA A N 1
ATOM 655 C CA . ALA A 1 85 ? 36.902 -5.277 -12.408 1.00 16.64 85 ALA A CA 1
ATOM 656 C C . ALA A 1 85 ? 38.379 -5.338 -12.788 1.00 15.85 85 ALA A C 1
ATOM 657 O O . ALA A 1 85 ? 38.877 -4.485 -13.536 1.00 17.13 85 ALA A O 1
ATOM 659 N N . TYR A 1 86 ? 39.072 -6.353 -12.279 1.00 12.84 86 TYR A N 1
ATOM 660 C CA . TYR A 1 86 ? 40.483 -6.553 -12.582 1.00 13.65 86 TYR A CA 1
ATOM 661 C C . TYR A 1 86 ? 40.677 -6.818 -14.074 1.00 12.88 86 TYR A C 1
ATOM 662 O O . TYR A 1 86 ? 41.540 -6.217 -14.727 1.00 13.60 86 TYR A O 1
ATOM 671 N N . MET A 1 87 ? 39.874 -7.721 -14.622 1.00 13.46 87 MET A N 1
ATOM 672 C CA . MET A 1 87 ? 40.001 -7.982 -16.047 1.00 13.57 87 MET A CA 1
ATOM 673 C C . MET A 1 87 ? 39.703 -6.775 -16.914 1.00 13.36 87 MET A C 1
ATOM 674 O O . MET A 1 87 ? 40.449 -6.487 -17.857 1.00 13.70 87 MET A O 1
ATOM 679 N N . ALA A 1 88 ? 38.634 -6.051 -16.591 1.00 15.36 88 ALA A N 1
ATOM 680 C CA . ALA A 1 88 ? 38.261 -4.894 -17.400 1.00 15.62 88 ALA A CA 1
ATOM 681 C C . ALA A 1 88 ? 39.333 -3.811 -17.328 1.00 16.90 88 ALA A C 1
ATOM 682 O O . ALA A 1 88 ? 39.698 -3.220 -18.347 1.00 19.93 88 ALA A O 1
ATOM 684 N N . ALA A 1 89 ? 39.850 -3.567 -16.128 1.00 16.35 89 ALA A N 1
ATOM 685 C CA . ALA A 1 89 ? 40.819 -2.491 -15.937 1.00 15.63 89 ALA A CA 1
ATOM 686 C C . ALA A 1 89 ? 42.145 -2.795 -16.616 1.00 16.86 89 ALA A C 1
ATOM 687 O O . ALA A 1 89 ? 42.902 -1.888 -16.956 1.00 20.34 89 ALA A O 1
ATOM 689 N N . ASN A 1 90 ? 42.424 -4.074 -16.812 1.00 14.49 90 ASN A N 1
ATOM 690 C CA . ASN A 1 90 ? 43.708 -4.477 -17.363 1.00 14.02 90 ASN A CA 1
ATOM 691 C C . ASN A 1 90 ? 43.652 -5.001 -18.793 1.00 13.64 90 ASN A C 1
ATOM 692 O O . ASN A 1 90 ? 44.640 -5.524 -19.309 1.00 15.77 90 ASN A O 1
ATOM 697 N N . GLU A 1 91 ? 42.488 -4.834 -19.419 1.00 13.83 91 GLU A N 1
ATOM 698 C CA . GLU A 1 91 ? 42.273 -5.243 -20.806 1.00 15.04 91 GLU A CA 1
ATOM 699 C C . GLU A 1 91 ? 42.555 -6.721 -21.007 1.00 16.11 91 GLU A C 1
ATOM 700 O O . GLU A 1 91 ? 43.093 -7.131 -22.042 1.00 19.76 91 GLU A O 1
ATOM 706 N N . ILE A 1 92 ? 42.210 -7.521 -20.004 1.00 13.14 92 ILE A N 1
ATOM 707 C CA . ILE A 1 92 ? 42.273 -8.965 -20.165 1.00 12.94 92 ILE A CA 1
ATOM 708 C C . ILE A 1 92 ? 40.912 -9.397 -20.656 1.00 15.61 92 ILE A C 1
ATOM 709 O O . ILE A 1 92 ? 39.905 -9.188 -19.981 1.00 16.79 92 ILE A O 1
ATOM 714 N N . ARG A 1 93 ? 40.876 -9.972 -21.854 1.00 15.31 93 ARG A N 1
ATOM 715 C CA . ARG A 1 93 ? 39.614 -10.322 -22.467 1.00 15.93 93 ARG A CA 1
ATOM 716 C C . ARG A 1 93 ? 39.169 -11.711 -22.038 1.00 13.11 93 ARG A C 1
ATOM 717 O O . ARG A 1 93 ? 39.995 -12.588 -21.825 1.00 16.50 93 ARG A O 1
ATOM 725 N N . PRO A 1 94 ? 37.859 -11.908 -21.869 1.00 15.01 94 PRO A N 1
ATOM 726 C CA . PRO A 1 94 ? 37.387 -13.257 -21.557 1.00 15.34 94 PRO A CA 1
ATOM 727 C C . PRO A 1 94 ? 37.699 -14.227 -22.689 1.00 17.35 94 PRO A C 1
ATOM 728 O O . PRO A 1 94 ? 37.994 -13.813 -23.812 1.00 16.44 94 PRO A O 1
ATOM 732 N N . LEU A 1 95 ? 37.668 -15.516 -22.392 1.00 20.07 95 LEU A N 1
ATOM 733 C CA . LEU A 1 95 ? 37.933 -16.508 -23.426 1.00 22.99 95 LEU A CA 1
ATOM 734 C C . LEU A 1 95 ? 36.645 -16.842 -24.201 1.00 27.38 95 LEU A C 1
ATOM 735 O O . LEU A 1 95 ? 35.547 -16.582 -23.728 1.00 26.92 95 LEU A O 1
ATOM 740 N N . PRO A 1 96 ? 36.782 -17.350 -25.440 1.00 29.52 96 PRO A N 1
ATOM 741 C CA . PRO A 1 96 ? 35.566 -17.597 -26.232 1.00 39.77 96 PRO A CA 1
ATOM 742 C C . PRO A 1 96 ? 34.546 -18.506 -25.540 1.00 48.37 96 PRO A C 1
ATOM 743 O O . PRO A 1 96 ? 34.877 -19.610 -25.121 1.00 51.26 96 PRO A O 1
ATOM 747 N N . GLU A 1 97 ? 33.315 -18.019 -25.413 1.00 57.67 97 GLU A N 1
ATOM 748 C CA . GLU A 1 97 ? 32.291 -18.689 -24.611 1.00 66.95 97 GLU A CA 1
ATOM 749 C C . GLU A 1 97 ? 31.458 -19.722 -25.377 1.00 73.42 97 GLU A C 1
ATOM 750 O O . GLU A 1 97 ? 30.303 -19.978 -25.030 1.00 74.60 97 GLU A O 1
ATOM 752 N N . ILE A 1 98 ? 32.050 -20.315 -26.412 1.00 75.94 98 ILE A N 1
ATOM 753 C CA . ILE A 1 98 ? 31.376 -21.341 -27.207 1.00 77.87 98 ILE A CA 1
ATOM 754 C C . ILE A 1 98 ? 32.065 -22.700 -27.070 1.00 75.63 98 ILE A C 1
ATOM 755 O O . ILE A 1 98 ? 31.816 -23.625 -27.850 1.00 76.24 98 ILE A O 1
ATOM 757 N N . ASN A 1 99 ? 32.964 -22.782 -26.094 1.00 70.24 99 ASN A N 1
ATOM 758 C CA . ASN A 1 99 ? 33.416 -24.046 -25.534 1.00 67.82 99 ASN A CA 1
ATOM 759 C C . ASN A 1 99 ? 32.946 -23.947 -24.098 1.00 71.77 99 ASN A C 1
ATOM 760 O O . ASN A 1 99 ? 32.847 -24.946 -23.382 1.00 69.87 99 ASN A O 1
ATOM 762 N N . SER A 1 100 ? 32.638 -22.713 -23.696 1.00 76.04 100 SER A N 1
ATOM 763 C CA . SER A 1 100 ? 31.756 -22.460 -22.560 1.00 78.84 100 SER A CA 1
ATOM 764 C C . SER A 1 100 ? 30.329 -22.752 -23.019 1.00 76.54 100 SER A C 1
ATOM 765 O O . SER A 1 100 ? 29.403 -21.968 -22.820 1.00 79.67 100 SER A O 1
ATOM 767 N N . ASN A 1 101 ? 30.200 -23.908 -23.661 1.00 65.53 101 ASN A N 1
ATOM 768 C CA . ASN A 1 101 ? 28.962 -24.547 -24.052 1.00 49.82 101 ASN A CA 1
ATOM 769 C C . ASN A 1 101 ? 28.584 -25.394 -22.829 1.00 42.42 101 ASN A C 1
ATOM 770 O O . ASN A 1 101 ? 27.798 -26.339 -22.884 1.00 47.10 101 ASN A O 1
ATOM 775 N N . VAL A 1 102 ? 29.166 -24.986 -21.704 1.00 42.14 1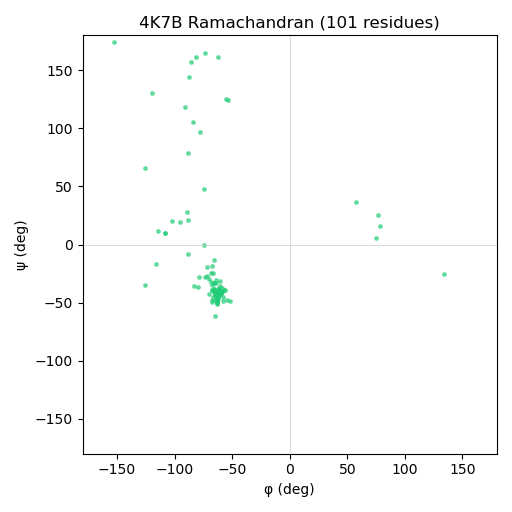02 VAL A N 1
ATOM 776 C CA . VAL A 1 102 ? 29.058 -25.661 -20.418 1.00 36.28 102 VAL A CA 1
ATOM 777 C C . VAL A 1 102 ? 27.612 -25.903 -19.997 1.00 35.18 102 VAL A C 1
ATOM 778 O O . VAL A 1 102 ? 26.808 -24.974 -19.928 1.00 34.08 102 VAL A O 1
ATOM 782 N N . GLY A 1 103 ? 27.292 -27.166 -19.731 1.00 30.05 103 GLY A N 1
ATOM 783 C CA . GLY A 1 103 ? 25.980 -27.550 -19.246 1.00 28.48 103 GLY A CA 1
ATOM 784 C C . GLY A 1 103 ? 24.897 -27.607 -20.309 1.00 34.63 103 GLY A C 1
ATOM 785 O O . GLY A 1 103 ? 23.716 -27.654 -19.983 1.00 38.04 103 GLY A O 1
ATOM 786 N N . GLN A 1 104 ? 25.278 -27.622 -21.582 1.00 36.14 104 GLN A N 1
ATOM 787 C CA . GLN A 1 104 ? 24.269 -27.569 -22.642 1.00 39.09 104 GLN A CA 1
ATOM 788 C C . GLN A 1 104 ? 23.954 -28.918 -23.325 1.00 35.11 104 GLN A C 1
ATOM 789 O O . GLN A 1 104 ? 23.400 -28.946 -24.427 1.00 37.49 104 GLN A O 1
ATOM 795 N N . GLY A 1 105 ? 24.278 -30.022 -22.648 1.00 30.32 105 GLY A N 1
ATOM 796 C CA . GLY A 1 105 ? 23.944 -31.370 -23.106 1.00 19.52 105 GLY A CA 1
ATOM 797 C C . GLY A 1 105 ? 25.136 -32.326 -22.993 1.00 17.00 105 GLY A C 1
ATOM 798 O O . GLY A 1 105 ? 25.005 -33.548 -22.875 1.00 17.50 105 GLY A O 1
ATOM 799 N N . TYR A 1 106 ? 26.317 -31.748 -23.023 1.00 16.27 106 TYR A N 1
ATOM 800 C CA . TYR A 1 106 ? 27.548 -32.501 -22.879 1.00 16.00 106 TYR A CA 1
ATOM 801 C C . TYR A 1 106 ? 27.833 -32.774 -21.412 1.00 15.61 106 TYR A C 1
ATOM 802 O O . TYR A 1 106 ? 27.280 -32.129 -20.516 1.00 16.06 106 TYR A O 1
ATOM 811 N N . SER A 1 107 ? 28.691 -33.758 -21.172 1.00 15.61 107 SER A N 1
ATOM 812 C CA . SER A 1 107 ? 29.041 -34.151 -19.809 1.00 15.34 107 SER A CA 1
ATOM 813 C C . SER A 1 107 ? 29.959 -33.138 -19.140 1.00 14.45 107 SER A C 1
ATOM 814 O O . SER A 1 107 ? 30.566 -32.291 -19.798 1.00 14.21 107 SER A O 1
ATOM 817 N N . SER A 1 108 ? 30.079 -33.231 -17.810 1.00 14.20 108 SER A N 1
ATOM 818 C CA . SER A 1 108 ? 31.000 -32.366 -17.096 1.00 13.47 108 SER A CA 1
ATOM 819 C C . SER A 1 108 ? 32.429 -32.702 -17.494 1.00 13.32 108 SER A C 1
ATOM 820 O O . SER A 1 108 ? 33.275 -31.818 -17.551 1.00 16.46 108 SER A O 1
ATOM 823 N N . GLU A 1 109 ? 32.681 -33.980 -17.778 1.00 13.95 109 GLU A N 1
ATOM 824 C CA . GLU A 1 109 ? 34.013 -34.411 -18.204 1.00 16.61 109 GLU A CA 1
ATOM 825 C C . GLU A 1 109 ? 34.414 -33.726 -19.516 1.00 21.61 109 GLU A C 1
ATOM 826 O O . GLU A 1 109 ? 35.537 -33.243 -19.664 1.00 22.27 109 GLU A O 1
ATOM 832 N N . PHE A 1 110 ? 33.475 -33.653 -20.449 1.00 14.70 110 PHE A N 1
ATOM 833 C CA . PHE A 1 110 ? 33.682 -32.926 -21.691 1.00 15.06 110 PHE A CA 1
ATOM 834 C C . PHE A 1 110 ? 33.909 -31.439 -21.459 1.00 14.59 110 PHE A C 1
ATOM 835 O O . PHE A 1 110 ? 34.859 -30.857 -21.993 1.00 16.97 110 PHE A O 1
ATOM 843 N N . ASP A 1 111 ? 33.041 -30.815 -20.664 1.00 15.99 111 ASP A N 1
ATOM 844 C CA . ASP A 1 111 ? 33.149 -29.383 -20.415 1.00 21.05 111 ASP A CA 1
ATOM 845 C C . ASP A 1 111 ? 34.512 -28.958 -19.862 1.00 23.99 111 ASP A C 1
ATOM 846 O O . ASP A 1 111 ? 35.032 -27.909 -20.239 1.00 29.36 111 ASP A O 1
ATOM 851 N N . PHE A 1 112 ? 35.086 -29.765 -18.972 1.00 24.21 112 PHE A N 1
ATOM 852 C CA . PHE A 1 112 ? 36.302 -29.344 -18.266 1.00 27.88 112 PHE A CA 1
ATOM 853 C C . PHE A 1 112 ? 37.603 -30.041 -18.677 1.00 35.18 112 PHE A C 1
ATOM 854 O O . PHE A 1 112 ? 38.637 -29.863 -18.037 1.00 43.91 112 PHE A O 1
ATOM 862 N N . ARG A 1 113 ? 37.557 -30.805 -19.764 1.00 27.84 113 ARG A N 1
ATOM 863 C CA . ARG A 1 113 ? 38.755 -31.460 -20.277 1.00 31.06 113 ARG A CA 1
ATOM 864 C C . ARG A 1 113 ? 39.529 -30.528 -21.203 1.00 34.85 113 ARG A C 1
ATOM 865 O O . ARG A 1 113 ? 40.760 -30.513 -21.189 1.00 40.97 113 ARG A O 1
#

Secondary structure (DSSP, 8-state):
---HHHHHHHHHHHHHHHHTTHHHHHHT-HHHHHHTHHHHHHHHHHH-SS-HHHHHHHHHHHHHHHHHHHHT-HHHHHHHHHHHHHHTTPPPPPTTS--TTSSS-HHHHH-

Sequence (111 aa):
AVSSATINRRARRGLYGDRIAALKDAVAAGDFKKAIAEEKKNAFILFNSSGAYPTNKAKKNNAAIAQTNEEIFKAIRSGDKAAVKSSAYDAYMAANEIRPLPEINSNVGQGYSSEFDFR

Radius of gyration: 14.65 Å; Cα contacts (8 Å, |Δi|>4): 102; chains: 1; bounding box: 41×38×30 Å

Solvent-accessible surface area: 7140 Å² total; per-residue (Å²): 144,92,51,92,49,42,55,105,143,8,69,32,116,50,1,73,93,0,2,66,10,104,50,14,3,53,76,24,64,41,137,22,0,42,114,39,112,88,0,1,96,72,0,6,40,20,8,18,49,114,76,167,78,76,68,100,41,0,75,58,44,20,93,90,0,52,147,9,28,218,78,46,68,104,74,39,0,105,73,8,7,61,56,0,13,80,41,2,118,12,173,95,81,110,70,94,82,42,49,47,58,131,77,125,59,73,132,121,27,131,238

Foldseek 3Di:
DADPVQLVVLCVPLLQLLLVCVVCLVVLVVVSVVVSVVSLVSNLCRNCVDPPVSSVVSVVLSVQLVVCNVVSPSVSNVVSSVVSCVSSVRDHDDCPLVCPPVPDDPVSSPD